Protein AF-A0A6N3AZ65-F1 (afdb_monomer_lite)

Organism: NCBI:txid103892

Foldseek 3Di:
DDDPPPPPPDPDPPDCDPVNLVVLVVCPPDQDFDEDCPPAQDCGDYPRHHDVVVSVVSVVVNVVVVVV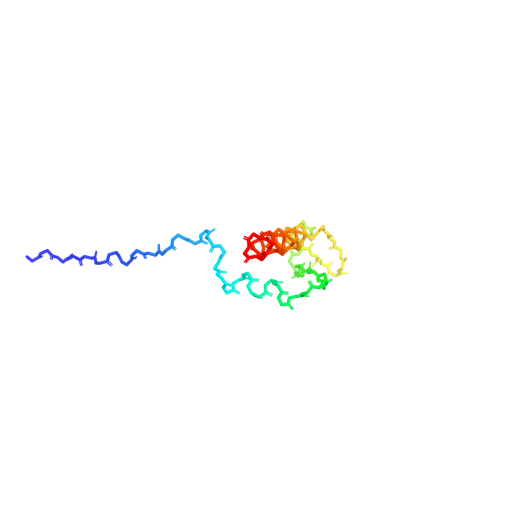VVVVVVVVD

pLDDT: mean 84.89, std 17.86, range [41.59, 98.38]

Radius of gyration: 18.88 Å; chains: 1; bounding box: 29×59×42 Å

Secondary structure (DSSP, 8-state):
------------TTS--HHHHHHHHHTTTPPP--B-SS--TTTSBBTTBS--HHHHHHHHHHHHHHHHHHHHHHHH-

Structure (mmCIF, N/CA/C/O backbone):
data_AF-A0A6N3AZ65-F1
#
_entry.id   AF-A0A6N3AZ65-F1
#
loop_
_atom_s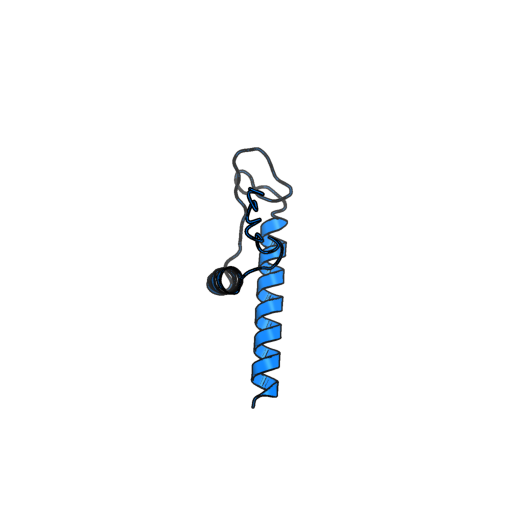ite.group_PDB
_atom_site.id
_atom_site.type_symbol
_atom_site.label_atom_id
_atom_site.label_alt_id
_atom_site.label_comp_id
_atom_site.label_asym_id
_atom_site.label_entity_id
_atom_site.label_seq_id
_atom_site.pdbx_PDB_ins_code
_atom_site.Cartn_x
_atom_site.Cartn_y
_atom_site.Cartn_z
_atom_site.occupancy
_atom_site.B_iso_or_equiv
_atom_site.auth_seq_id
_atom_site.auth_comp_id
_atom_site.auth_asym_id
_atom_site.auth_atom_id
_atom_site.pdbx_PDB_model_num
ATOM 1 N N . MET A 1 1 ? -8.435 51.815 2.660 1.00 43.81 1 MET A N 1
ATOM 2 C CA . MET A 1 1 ? -9.147 50.559 2.349 1.00 43.81 1 MET A CA 1
ATOM 3 C C . MET A 1 1 ? -8.108 49.456 2.299 1.00 43.81 1 MET A C 1
ATOM 5 O O . MET A 1 1 ? -7.368 49.386 1.329 1.00 43.81 1 MET A O 1
ATOM 9 N N . VAL A 1 2 ? -7.953 48.697 3.384 1.00 41.59 2 VAL A N 1
ATOM 10 C CA . VAL A 1 2 ? -7.096 47.505 3.387 1.00 41.59 2 VAL A CA 1
ATOM 11 C C . VAL A 1 2 ? -7.916 46.365 2.799 1.00 41.59 2 VAL A C 1
ATOM 13 O O . VAL A 1 2 ? -8.996 46.057 3.293 1.00 41.59 2 VAL A O 1
ATOM 16 N N . THR A 1 3 ? -7.475 45.810 1.677 1.00 44.53 3 THR A N 1
ATOM 17 C CA . THR A 1 3 ? -8.110 44.636 1.084 1.00 44.53 3 THR A CA 1
ATOM 18 C C . THR A 1 3 ? -7.560 43.406 1.795 1.00 44.53 3 THR A C 1
ATOM 20 O O . THR A 1 3 ? -6.420 42.995 1.590 1.00 44.53 3 THR A O 1
ATOM 23 N N . GLU A 1 4 ? -8.357 42.838 2.697 1.00 51.81 4 GLU A N 1
ATOM 24 C CA . GLU A 1 4 ? -8.025 41.585 3.369 1.00 51.81 4 GLU A CA 1
ATOM 25 C C . GLU A 1 4 ? -8.123 40.427 2.372 1.00 51.81 4 GLU A C 1
ATOM 27 O O . GLU A 1 4 ? -9.197 39.896 2.076 1.00 51.81 4 GLU A O 1
ATOM 32 N N . THR A 1 5 ? -6.969 40.029 1.837 1.00 53.44 5 THR A N 1
ATOM 33 C CA . THR A 1 5 ? -6.804 38.764 1.119 1.00 53.44 5 THR A CA 1
ATOM 34 C C . THR A 1 5 ? -7.161 37.622 2.070 1.00 53.44 5 THR A C 1
ATOM 36 O O . THR A 1 5 ? -6.371 37.244 2.936 1.00 53.44 5 THR A O 1
ATOM 39 N N . HIS A 1 6 ? -8.365 37.073 1.921 1.00 56.91 6 HIS A N 1
ATOM 40 C CA . HIS A 1 6 ? -8.794 35.875 2.627 1.00 56.91 6 HIS A CA 1
ATOM 41 C C . HIS A 1 6 ? -7.915 34.705 2.172 1.00 56.91 6 HIS A C 1
ATOM 43 O O . HIS A 1 6 ? -8.148 34.092 1.129 1.00 56.91 6 HIS A O 1
ATOM 49 N N . LYS A 1 7 ? -6.881 34.382 2.956 1.00 55.19 7 LYS A N 1
ATOM 50 C CA . LYS A 1 7 ? -6.224 33.077 2.882 1.00 55.19 7 LYS A CA 1
ATOM 51 C C . LYS A 1 7 ? -7.248 32.043 3.339 1.00 55.19 7 LYS A C 1
ATOM 53 O O . LYS A 1 7 ? -7.354 31.757 4.527 1.00 55.19 7 LYS A O 1
ATOM 58 N N . SER A 1 8 ? -8.001 31.491 2.388 1.00 52.34 8 SER A N 1
ATOM 59 C CA . SER A 1 8 ? -8.664 30.202 2.561 1.00 52.34 8 SER A CA 1
ATOM 60 C C . SER A 1 8 ? -7.598 29.226 3.044 1.00 52.34 8 SER A C 1
ATOM 62 O O . SER A 1 8 ? -6.694 28.868 2.287 1.00 52.34 8 SER A O 1
ATOM 64 N N . GLN A 1 9 ? -7.652 28.864 4.323 1.00 53.03 9 GLN A N 1
ATOM 65 C CA . GLN A 1 9 ? -6.778 27.861 4.911 1.00 53.03 9 GLN A CA 1
ATOM 66 C C . GLN A 1 9 ? -7.019 26.556 4.150 1.00 53.03 9 GLN A C 1
ATOM 68 O O . GLN A 1 9 ? -8.035 25.892 4.339 1.00 53.03 9 GLN A O 1
ATOM 73 N N . MET A 1 10 ? -6.119 26.219 3.225 1.00 51.03 10 MET A N 1
ATOM 74 C CA . MET A 1 10 ? -6.126 24.900 2.609 1.00 51.03 10 MET A CA 1
ATOM 75 C C . MET A 1 10 ? -5.804 23.893 3.717 1.00 51.03 10 MET A C 1
ATOM 77 O O . MET A 1 10 ? -4.764 24.042 4.362 1.00 51.03 10 MET A O 1
ATOM 81 N N . PRO A 1 11 ? -6.672 22.903 3.985 1.00 57.00 11 PRO A N 1
ATOM 82 C CA . PRO A 1 11 ? -6.367 21.889 4.980 1.00 57.00 11 PRO A CA 1
ATOM 83 C C . PRO A 1 11 ? -5.089 21.160 4.557 1.00 57.00 11 PRO A C 1
ATOM 85 O O . PRO A 1 11 ? -4.929 20.821 3.381 1.00 57.00 11 PRO A O 1
ATOM 88 N N . ASN A 1 12 ? -4.171 20.961 5.509 1.00 50.69 12 ASN A N 1
ATOM 89 C CA . ASN A 1 12 ? -2.925 20.224 5.304 1.00 50.69 12 ASN A CA 1
ATOM 90 C C . ASN A 1 12 ? -3.208 18.936 4.517 1.00 50.69 12 ASN A C 1
ATOM 92 O O . ASN A 1 12 ? -3.982 18.086 4.957 1.00 50.69 12 ASN A O 1
ATOM 96 N N . LYS A 1 13 ? -2.573 18.802 3.346 1.00 54.16 13 LYS A N 1
ATOM 97 C CA . LYS A 1 13 ? -2.744 17.702 2.375 1.00 54.16 13 LYS A CA 1
ATOM 98 C C . LYS A 1 13 ? -2.351 16.310 2.903 1.00 54.16 13 LYS A C 1
ATOM 100 O O . LYS A 1 13 ? -2.403 15.346 2.149 1.00 54.16 13 LYS A O 1
ATOM 105 N N . GLU A 1 14 ? -1.947 16.201 4.163 1.00 56.16 14 GLU A N 1
ATOM 106 C CA . GLU A 1 14 ? -1.170 15.075 4.686 1.00 56.16 14 GLU A CA 1
ATOM 107 C C . GLU A 1 14 ? -1.998 14.027 5.447 1.00 56.16 14 GLU A C 1
ATOM 109 O O . GLU A 1 14 ? -1.477 12.983 5.824 1.00 56.16 14 GLU A O 1
ATOM 114 N N . VAL A 1 15 ? -3.302 14.250 5.645 1.00 59.22 15 VAL A N 1
ATOM 115 C CA . VAL A 1 15 ? -4.167 13.285 6.343 1.00 59.22 15 VAL A CA 1
ATOM 116 C C . VAL A 1 15 ? -4.981 12.481 5.334 1.00 59.22 15 VAL A C 1
ATOM 118 O O . VAL A 1 15 ? -5.803 13.038 4.601 1.00 59.22 15 VAL A O 1
ATOM 121 N N . ALA A 1 16 ? -4.801 11.156 5.328 1.00 63.25 16 ALA A N 1
ATOM 122 C CA . ALA A 1 16 ? -5.685 10.244 4.611 1.00 63.25 16 ALA A CA 1
ATOM 123 C C . ALA A 1 16 ? -7.132 10.448 5.094 1.00 63.25 16 ALA A C 1
ATOM 125 O O . ALA A 1 16 ? -7.505 10.116 6.217 1.00 63.25 16 ALA A O 1
ATOM 126 N N . THR A 1 17 ? -7.958 11.035 4.237 1.00 81.19 17 THR A N 1
ATOM 127 C CA . THR A 1 17 ? -9.366 11.319 4.513 1.00 81.19 17 THR A CA 1
ATOM 128 C C . THR A 1 17 ? -10.145 10.018 4.733 1.00 81.19 17 THR A C 1
ATOM 130 O O . THR A 1 17 ? -9.834 8.988 4.127 1.00 81.19 17 THR A O 1
ATOM 133 N N . LYS A 1 18 ? -11.236 10.060 5.517 1.00 86.50 18 LYS A N 1
ATOM 134 C CA . LYS A 1 18 ? -12.154 8.910 5.699 1.00 86.50 18 LYS A CA 1
ATOM 135 C C . LYS A 1 18 ? -12.565 8.264 4.366 1.00 86.50 18 LYS A C 1
ATOM 137 O O . LYS A 1 18 ? -12.719 7.051 4.266 1.00 86.50 18 LYS A O 1
ATOM 142 N N . ARG A 1 19 ? -12.686 9.074 3.307 1.00 92.00 19 ARG A N 1
ATOM 143 C CA . ARG A 1 19 ? -12.978 8.612 1.945 1.00 92.00 19 ARG A CA 1
ATOM 144 C C . ARG A 1 19 ? -11.858 7.750 1.351 1.00 92.00 19 ARG A C 1
ATOM 146 O O . ARG A 1 19 ? -12.159 6.767 0.683 1.00 92.00 19 ARG A O 1
ATOM 153 N N . GLN A 1 20 ? -10.590 8.111 1.545 1.00 92.88 20 GLN A N 1
ATOM 154 C CA . GLN A 1 20 ? -9.449 7.318 1.068 1.00 92.88 20 GLN A CA 1
ATOM 155 C C . GLN A 1 20 ? -9.354 5.986 1.813 1.00 92.88 20 GLN A C 1
ATOM 157 O O . GLN A 1 20 ? -9.189 4.954 1.170 1.00 92.88 20 GLN A O 1
ATOM 162 N N . GLN A 1 21 ? -9.564 5.994 3.132 1.00 94.12 21 GLN A N 1
ATOM 163 C CA . GLN A 1 21 ? -9.622 4.766 3.931 1.00 94.12 21 GLN A CA 1
ATOM 164 C C . GLN A 1 21 ? -10.741 3.835 3.445 1.00 94.12 21 GLN A C 1
ATOM 166 O O . GLN A 1 21 ? -10.496 2.660 3.191 1.00 94.12 21 GLN A O 1
ATOM 171 N N . ALA A 1 22 ? -11.949 4.364 3.214 1.00 94.81 22 ALA A N 1
ATOM 172 C CA . ALA A 1 22 ? -13.067 3.581 2.685 1.00 94.81 22 ALA A CA 1
ATOM 173 C C . ALA A 1 22 ? -12.760 2.974 1.305 1.00 94.81 22 ALA A C 1
ATOM 175 O O . ALA A 1 22 ? -13.045 1.801 1.065 1.00 94.81 22 ALA A O 1
ATOM 176 N N . LYS A 1 23 ? -12.133 3.745 0.406 1.00 96.50 23 LYS A N 1
ATOM 177 C CA . LYS A 1 23 ? -11.685 3.236 -0.899 1.00 96.50 23 LYS A CA 1
ATOM 178 C C . LYS A 1 23 ? -10.663 2.117 -0.750 1.00 96.50 23 LYS A C 1
ATOM 180 O O . LYS A 1 23 ? -10.769 1.114 -1.447 1.00 96.50 23 LYS A O 1
ATOM 185 N N . LEU A 1 24 ? -9.702 2.281 0.155 1.00 96.94 24 LEU A N 1
ATOM 186 C CA . LEU A 1 24 ? -8.664 1.292 0.397 1.00 96.94 24 LEU A CA 1
ATOM 187 C C . LEU A 1 24 ? -9.255 -0.003 0.973 1.00 96.94 24 LEU A C 1
ATOM 189 O O . LEU A 1 24 ? -8.959 -1.080 0.466 1.00 96.94 24 LEU A O 1
ATOM 193 N N . LEU A 1 25 ? -10.169 0.082 1.941 1.00 96.69 25 LEU A N 1
ATOM 194 C CA . LEU A 1 25 ? -10.885 -1.081 2.482 1.00 96.69 25 LEU A CA 1
ATOM 195 C C . LEU A 1 25 ? -11.751 -1.785 1.422 1.00 96.69 25 LEU A C 1
ATOM 197 O O . LEU A 1 25 ? -11.814 -3.014 1.394 1.00 96.69 25 LEU A O 1
ATOM 201 N N . ALA A 1 26 ? -12.361 -1.040 0.494 1.00 97.88 26 ALA A N 1
ATOM 202 C CA . ALA A 1 26 ? -13.167 -1.604 -0.595 1.00 97.88 26 ALA A CA 1
ATOM 203 C C . ALA A 1 26 ? -12.361 -2.479 -1.580 1.00 97.88 26 ALA A C 1
ATOM 205 O O . ALA A 1 26 ? -12.939 -3.268 -2.336 1.00 97.88 26 ALA A O 1
ATOM 206 N N . THR A 1 27 ? -11.026 -2.385 -1.561 1.00 97.88 27 THR A N 1
ATOM 207 C CA . THR A 1 27 ? -10.142 -3.274 -2.333 1.00 97.88 27 THR A CA 1
ATOM 208 C C . THR A 1 27 ? -10.125 -4.707 -1.792 1.00 97.88 27 TH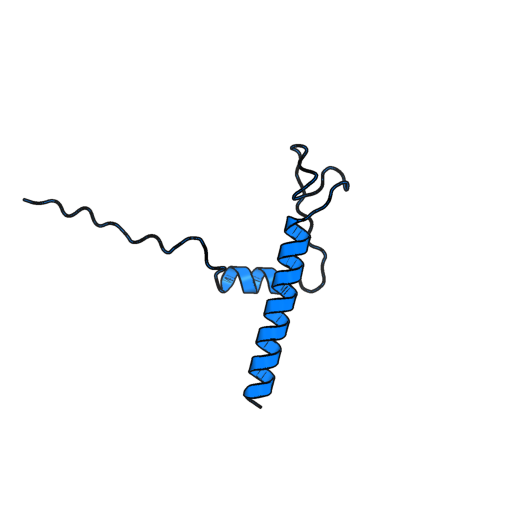R A C 1
ATOM 210 O O . THR A 1 27 ? -9.768 -5.622 -2.534 1.00 97.88 27 THR A O 1
ATOM 213 N N . ARG A 1 28 ? -10.606 -4.921 -0.555 1.00 96.31 28 ARG A N 1
ATOM 214 C CA . ARG A 1 28 ? -10.628 -6.217 0.142 1.00 96.31 28 ARG A CA 1
ATOM 215 C C . ARG A 1 28 ? -9.236 -6.843 0.143 1.00 96.31 28 ARG A C 1
ATOM 217 O O . ARG A 1 28 ? -8.289 -6.142 0.457 1.00 96.31 28 ARG A O 1
ATOM 224 N N . ASP A 1 29 ? -9.108 -8.109 -0.235 1.00 95.88 29 ASP A N 1
ATOM 225 C CA . ASP A 1 29 ? -7.832 -8.832 -0.235 1.00 95.88 29 ASP A CA 1
ATOM 226 C C . ASP A 1 29 ? -7.160 -8.834 -1.615 1.00 95.88 29 ASP A C 1
ATOM 228 O O . ASP A 1 29 ? -6.197 -9.559 -1.849 1.00 95.88 29 ASP A O 1
ATOM 232 N N . ARG A 1 30 ? -7.645 -8.003 -2.551 1.00 98.12 30 ARG A N 1
ATOM 233 C CA . ARG A 1 30 ? -6.985 -7.845 -3.850 1.00 98.12 30 ARG A CA 1
ATOM 234 C C . ARG A 1 30 ? -5.618 -7.192 -3.670 1.00 98.12 30 ARG A C 1
ATOM 236 O O . ARG A 1 30 ? -5.454 -6.266 -2.866 1.00 98.12 30 ARG A O 1
ATOM 243 N N . MET A 1 31 ? -4.662 -7.664 -4.464 1.00 97.00 31 MET A N 1
ATOM 244 C CA . MET A 1 31 ? -3.351 -7.046 -4.600 1.00 97.00 31 MET A CA 1
ATOM 245 C C . MET A 1 31 ? -3.492 -5.686 -5.290 1.00 97.00 31 MET A C 1
ATOM 247 O O . MET A 1 31 ? -4.245 -5.552 -6.256 1.00 97.00 31 MET A O 1
ATOM 251 N N . LEU A 1 32 ? -2.791 -4.677 -4.777 1.00 97.75 32 LEU A N 1
ATOM 252 C CA . LEU A 1 32 ? -2.718 -3.355 -5.392 1.00 97.75 32 LEU A CA 1
ATOM 253 C C . LEU A 1 32 ? -1.391 -3.234 -6.120 1.00 97.75 32 LEU A C 1
ATOM 255 O O . LEU A 1 32 ? -0.347 -3.349 -5.483 1.00 97.75 32 LEU A O 1
ATOM 259 N N . ILE A 1 33 ? -1.458 -3.017 -7.429 1.00 96.94 33 ILE A N 1
ATOM 260 C CA . ILE A 1 33 ? -0.307 -2.789 -8.296 1.00 96.94 33 ILE A CA 1
ATOM 261 C C . ILE A 1 33 ? -0.371 -1.344 -8.785 1.00 96.94 33 ILE A C 1
ATOM 263 O O . ILE A 1 33 ? -1.382 -0.934 -9.357 1.00 96.94 33 ILE A O 1
ATOM 267 N N . GLU A 1 34 ? 0.682 -0.575 -8.527 1.00 95.06 34 GLU A N 1
ATOM 268 C CA . GLU A 1 34 ? 0.945 0.662 -9.261 1.00 95.06 34 GLU A CA 1
ATOM 269 C C . GLU A 1 34 ? 1.537 0.243 -10.608 1.00 95.06 34 GLU A C 1
ATOM 271 O O . GLU A 1 34 ? 2.599 -0.370 -10.646 1.00 95.06 34 GLU A O 1
ATOM 276 N N . GLY A 1 35 ? 0.778 0.433 -11.684 1.00 93.88 35 GLY A N 1
ATOM 277 C CA . GLY A 1 35 ? 1.244 0.179 -13.043 1.00 93.88 35 GLY A CA 1
ATOM 278 C C . GLY A 1 35 ? 1.599 1.498 -13.710 1.00 93.88 35 GLY A C 1
ATOM 279 O O . GLY A 1 35 ? 0.848 2.467 -13.564 1.00 93.88 35 GLY A O 1
ATOM 280 N N . ASN A 1 36 ? 2.703 1.531 -14.450 1.00 91.56 36 ASN A N 1
ATOM 281 C CA . ASN A 1 36 ? 3.154 2.735 -15.136 1.00 91.56 36 ASN A CA 1
ATOM 282 C C . ASN A 1 36 ? 3.906 2.412 -16.441 1.00 91.56 36 ASN A C 1
ATOM 284 O O . ASN A 1 36 ? 4.490 1.343 -16.578 1.00 91.56 36 ASN A O 1
ATOM 288 N N . ASP A 1 37 ? 3.910 3.364 -17.381 1.00 93.06 37 ASP A N 1
ATOM 289 C CA . ASP A 1 37 ? 4.529 3.215 -18.714 1.00 93.06 37 ASP A CA 1
ATOM 290 C C . ASP A 1 37 ? 5.862 3.982 -18.845 1.00 93.06 37 ASP A C 1
ATOM 292 O O . ASP A 1 37 ? 6.422 4.118 -19.932 1.00 93.06 37 ASP A O 1
ATOM 296 N N . TRP A 1 38 ? 6.367 4.543 -17.741 1.00 92.12 38 TRP A N 1
ATOM 297 C CA . TRP A 1 38 ? 7.475 5.512 -17.740 1.00 92.12 38 TRP A CA 1
ATOM 298 C C . TRP A 1 38 ? 8.791 4.913 -17.236 1.00 92.12 38 TRP A C 1
ATOM 300 O O . TRP A 1 38 ? 9.776 5.63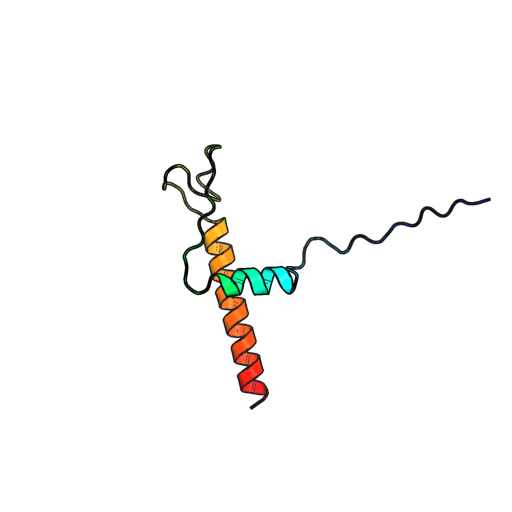6 -17.091 1.00 92.12 38 TRP A O 1
ATOM 310 N N . GLY A 1 39 ? 8.815 3.604 -16.966 1.00 93.88 39 GLY A N 1
ATOM 311 C CA . GLY A 1 39 ? 10.011 2.905 -16.502 1.00 93.88 39 GLY A CA 1
ATOM 312 C C . GLY A 1 39 ? 10.200 2.884 -14.982 1.00 93.88 39 GLY A C 1
ATOM 313 O O . GLY A 1 39 ? 11.284 2.517 -14.535 1.00 93.88 39 GLY A O 1
ATOM 314 N N . ASP A 1 40 ? 9.211 3.287 -14.171 1.00 95.75 40 ASP A N 1
ATOM 315 C CA . ASP A 1 40 ? 9.355 3.271 -12.708 1.00 95.75 40 ASP A CA 1
ATOM 316 C C . ASP A 1 40 ? 9.074 1.875 -12.145 1.00 95.75 40 ASP A C 1
ATOM 318 O O . ASP A 1 40 ? 7.946 1.503 -11.818 1.00 95.75 40 ASP A O 1
ATOM 322 N N . THR A 1 41 ? 10.141 1.102 -11.987 1.00 96.94 41 THR A N 1
ATOM 323 C CA . THR A 1 41 ? 10.095 -0.231 -11.384 1.00 96.94 41 THR A CA 1
ATOM 324 C C . THR A 1 41 ? 10.310 -0.211 -9.870 1.00 96.94 41 THR A C 1
ATOM 326 O O . THR A 1 41 ? 10.353 -1.278 -9.267 1.00 96.94 41 THR A O 1
ATOM 329 N N . PHE A 1 42 ? 10.486 0.950 -9.227 1.00 97.62 42 PHE A N 1
ATOM 330 C CA . PHE A 1 42 ? 10.669 1.030 -7.773 1.00 97.62 42 PHE A CA 1
ATOM 331 C C . PHE A 1 42 ? 9.328 1.235 -7.063 1.00 97.62 42 PHE A C 1
ATOM 333 O O . PHE A 1 42 ? 8.963 0.479 -6.158 1.00 97.62 42 PHE A O 1
ATOM 340 N N . TRP A 1 43 ? 8.556 2.245 -7.465 1.00 97.75 43 TRP A N 1
ATOM 341 C CA . TRP A 1 43 ? 7.242 2.481 -6.859 1.00 97.75 43 TRP A CA 1
ATOM 342 C C . TRP A 1 43 ? 6.157 1.594 -7.449 1.00 97.75 43 TRP A C 1
ATOM 344 O O . TRP A 1 43 ? 5.235 1.221 -6.713 1.00 97.75 43 TRP A O 1
ATOM 354 N N . GLY A 1 44 ? 6.312 1.214 -8.716 1.00 96.12 44 GLY A N 1
ATOM 355 C CA . GLY A 1 44 ? 5.344 0.439 -9.472 1.00 96.12 44 GLY A CA 1
ATOM 356 C C . GLY A 1 44 ? 5.924 -0.716 -10.261 1.00 96.12 44 GLY A C 1
ATOM 357 O O . GLY A 1 44 ? 6.952 -1.291 -9.892 1.00 96.12 44 GLY A O 1
ATOM 358 N N . MET A 1 45 ? 5.185 -1.089 -11.300 1.00 96.38 45 MET A N 1
ATOM 359 C CA . MET A 1 45 ? 5.501 -2.150 -12.240 1.00 96.38 45 MET A CA 1
ATOM 360 C C . MET A 1 45 ? 5.310 -1.673 -13.676 1.00 96.38 45 MET A C 1
ATOM 362 O O . MET A 1 45 ? 4.307 -1.036 -14.004 1.00 96.38 45 MET A O 1
ATOM 366 N N . VAL A 1 46 ? 6.239 -2.083 -14.532 1.00 95.62 46 VAL A N 1
ATOM 367 C CA . VAL A 1 46 ? 6.198 -1.914 -15.985 1.00 95.62 46 VAL A CA 1
ATOM 368 C C . VAL A 1 46 ? 6.127 -3.312 -16.585 1.00 95.62 46 VAL A C 1
ATOM 370 O O . VAL A 1 46 ? 6.953 -4.157 -16.253 1.00 95.62 46 VAL A O 1
ATOM 373 N N . ASP A 1 47 ? 5.101 -3.596 -17.389 1.00 93.31 47 ASP A N 1
ATOM 374 C CA . ASP A 1 47 ? 4.882 -4.914 -18.014 1.00 93.31 47 ASP A CA 1
ATOM 375 C C . ASP A 1 47 ? 4.933 -6.119 -17.044 1.00 93.31 47 ASP A C 1
ATOM 377 O O . ASP A 1 47 ? 5.263 -7.243 -17.415 1.00 93.31 47 ASP A O 1
ATOM 381 N N . GLY A 1 48 ? 4.558 -5.897 -15.780 1.00 92.94 48 GLY A N 1
ATOM 382 C CA . GLY A 1 48 ? 4.556 -6.921 -14.729 1.00 92.94 48 GLY A CA 1
ATOM 383 C C . GLY A 1 48 ? 5.869 -7.056 -13.951 1.00 92.94 48 GLY A C 1
ATOM 384 O O . GLY A 1 48 ? 5.926 -7.855 -13.016 1.00 92.94 48 GLY A O 1
ATOM 385 N N . GLU A 1 49 ? 6.889 -6.258 -14.271 1.00 94.94 49 GLU A N 1
ATOM 386 C CA . GLU A 1 49 ? 8.168 -6.220 -13.560 1.00 94.94 49 GLU A CA 1
ATOM 387 C C . GLU A 1 49 ? 8.312 -4.952 -12.710 1.00 94.94 49 GLU A C 1
ATOM 389 O O . GLU A 1 49 ? 8.032 -3.843 -13.160 1.00 94.94 49 GLU A O 1
ATOM 394 N N . GLY A 1 50 ? 8.767 -5.110 -11.465 1.00 96.50 50 GLY A N 1
ATOM 395 C CA . GLY A 1 50 ? 9.022 -4.006 -10.539 1.00 96.50 50 GLY A CA 1
ATOM 396 C C . GLY A 1 50 ? 8.719 -4.350 -9.082 1.00 96.50 50 GLY A C 1
ATOM 397 O O . GLY A 1 50 ? 8.140 -5.387 -8.755 1.00 96.50 50 GLY A O 1
ATOM 398 N N . GLU A 1 51 ? 9.138 -3.478 -8.174 1.00 97.94 51 GLU A N 1
ATOM 399 C CA . GLU A 1 51 ? 9.035 -3.680 -6.735 1.00 97.94 51 GLU A CA 1
ATOM 400 C C . GLU A 1 51 ? 7.644 -3.351 -6.188 1.00 97.94 51 GLU A C 1
ATOM 402 O O . GLU A 1 51 ? 7.269 -3.902 -5.148 1.00 97.94 51 GLU A O 1
ATOM 407 N N . ASN A 1 52 ? 6.872 -2.486 -6.858 1.00 98.00 52 ASN A N 1
ATOM 408 C CA . ASN A 1 52 ? 5.536 -2.070 -6.422 1.00 98.00 52 ASN A CA 1
ATOM 409 C C . ASN A 1 52 ? 5.491 -1.613 -4.947 1.00 98.00 52 ASN A C 1
ATOM 411 O O . ASN A 1 52 ? 4.613 -2.006 -4.164 1.00 98.00 52 ASN A O 1
ATOM 415 N N . ASN A 1 53 ? 6.475 -0.814 -4.526 1.00 98.31 53 ASN A N 1
ATOM 416 C CA . ASN A 1 53 ? 6.571 -0.361 -3.139 1.00 98.31 53 ASN A CA 1
ATOM 417 C C . ASN A 1 53 ? 5.349 0.463 -2.711 1.00 98.31 53 ASN A C 1
ATOM 419 O O . ASN A 1 53 ? 4.900 0.339 -1.568 1.00 98.31 53 ASN A O 1
ATOM 423 N N . LEU A 1 54 ? 4.740 1.225 -3.627 1.00 97.81 54 LEU A N 1
ATOM 424 C CA . LEU A 1 54 ? 3.527 1.978 -3.314 1.00 97.81 54 LEU A CA 1
ATOM 425 C C . LEU A 1 54 ? 2.358 1.038 -2.999 1.00 97.81 54 LEU A C 1
ATOM 427 O O . LEU A 1 54 ? 1.685 1.203 -1.978 1.00 97.81 54 LEU A O 1
ATOM 431 N N . GLY A 1 55 ? 2.141 0.021 -3.836 1.00 97.69 55 GLY A N 1
ATOM 432 C CA . GLY A 1 55 ? 1.104 -0.983 -3.615 1.00 97.69 55 GLY A CA 1
ATOM 433 C C . GLY A 1 55 ? 1.277 -1.709 -2.281 1.00 97.69 55 GLY A C 1
ATOM 434 O O . GLY A 1 55 ? 0.316 -1.849 -1.521 1.00 97.69 55 GLY A O 1
ATOM 435 N N . LYS A 1 56 ? 2.513 -2.105 -1.946 1.00 98.38 56 LYS A N 1
ATOM 436 C CA . LYS A 1 56 ? 2.859 -2.736 -0.660 1.00 98.38 56 LYS A CA 1
ATOM 437 C C . LYS A 1 56 ? 2.522 -1.846 0.538 1.00 98.38 56 LYS A C 1
ATOM 439 O O . LYS A 1 56 ? 1.889 -2.320 1.481 1.00 98.38 56 LYS A O 1
ATOM 444 N N . ILE A 1 57 ? 2.887 -0.563 0.494 1.00 98.00 57 ILE A N 1
ATOM 445 C CA . ILE A 1 57 ? 2.577 0.395 1.567 1.00 98.00 57 ILE A CA 1
ATOM 446 C C . ILE A 1 57 ? 1.064 0.549 1.732 1.00 98.00 57 ILE A C 1
ATOM 448 O O . ILE A 1 57 ? 0.561 0.465 2.849 1.00 98.00 57 ILE A O 1
ATOM 452 N N . LEU A 1 58 ? 0.317 0.712 0.638 1.00 97.50 58 LEU A N 1
ATOM 453 C CA . LEU A 1 58 ? -1.141 0.838 0.701 1.00 97.50 58 LEU A CA 1
ATOM 454 C C . LEU A 1 58 ? -1.800 -0.419 1.281 1.00 97.50 58 LEU A C 1
ATOM 456 O O . LEU A 1 58 ? -2.712 -0.315 2.098 1.00 97.50 58 LEU A O 1
ATOM 460 N N . MET A 1 59 ? -1.329 -1.609 0.905 1.00 98.31 59 MET A N 1
ATOM 461 C CA . MET A 1 59 ? -1.828 -2.862 1.474 1.00 98.31 59 MET A CA 1
ATOM 462 C C . MET A 1 59 ? -1.504 -2.982 2.966 1.00 98.31 59 MET A C 1
ATOM 464 O O . MET A 1 59 ? -2.365 -3.408 3.728 1.00 98.31 59 MET A O 1
ATOM 468 N N . ARG A 1 60 ? -0.324 -2.541 3.414 1.00 97.94 60 ARG A N 1
ATOM 469 C CA . ARG A 1 60 ? 0.004 -2.475 4.845 1.00 97.94 60 ARG A CA 1
ATOM 470 C C . ARG A 1 60 ? -0.930 -1.522 5.598 1.00 97.94 60 ARG A C 1
ATOM 472 O O . ARG A 1 60 ? -1.529 -1.925 6.590 1.00 97.94 60 ARG A O 1
ATOM 479 N N . VAL A 1 61 ? -1.123 -0.306 5.088 1.00 96.31 61 VAL A N 1
ATOM 480 C CA . VAL A 1 61 ? -2.037 0.687 5.680 1.00 96.31 61 VAL A CA 1
ATOM 481 C C . VAL A 1 61 ? -3.471 0.145 5.753 1.00 96.31 61 VAL A C 1
ATOM 483 O O . VAL A 1 61 ? -4.181 0.390 6.725 1.00 96.31 61 VAL A O 1
ATOM 486 N N . ARG A 1 62 ? -3.915 -0.638 4.758 1.00 97.31 62 ARG A N 1
ATOM 487 C CA . ARG A 1 62 ? -5.227 -1.308 4.779 1.00 97.31 62 ARG A CA 1
ATOM 488 C C . ARG A 1 62 ? -5.376 -2.240 5.983 1.00 97.31 62 ARG A C 1
ATOM 490 O O . ARG A 1 62 ? -6.430 -2.232 6.616 1.00 97.31 62 ARG A O 1
ATOM 497 N N . GLU A 1 63 ? -4.354 -3.037 6.284 1.00 97.69 63 GLU A N 1
ATOM 498 C CA . GLU A 1 63 ? -4.379 -3.975 7.414 1.00 97.69 63 GLU A CA 1
ATOM 499 C C . GLU A 1 63 ? -4.282 -3.260 8.767 1.00 97.69 63 GLU A C 1
ATOM 501 O O . GLU A 1 63 ? -4.968 -3.644 9.716 1.00 97.69 63 GLU A O 1
ATOM 506 N N . GLU A 1 64 ? -3.516 -2.171 8.843 1.00 95.94 64 GLU A N 1
ATOM 507 C CA . GLU A 1 64 ? -3.470 -1.301 10.026 1.00 95.94 64 GLU A CA 1
ATOM 508 C C . GLU A 1 64 ? -4.866 -0.715 10.318 1.00 95.94 64 GLU A C 1
ATOM 510 O O . GLU A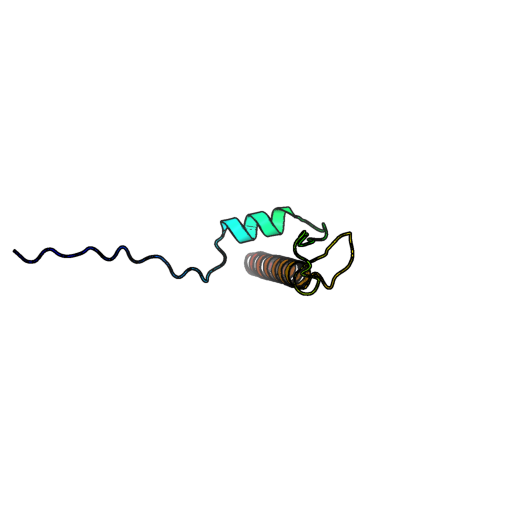 1 64 ? -5.372 -0.848 11.430 1.00 95.94 64 GLU A O 1
ATOM 515 N N . ILE A 1 65 ? -5.573 -0.210 9.296 1.00 94.69 65 ILE A N 1
ATOM 516 C CA . ILE A 1 65 ? -6.955 0.287 9.446 1.00 94.69 65 ILE A CA 1
ATOM 517 C C . ILE A 1 65 ? -7.914 -0.823 9.908 1.00 94.69 65 ILE A C 1
ATOM 519 O O . ILE A 1 65 ? -8.758 -0.583 10.773 1.00 94.69 65 ILE A O 1
ATOM 523 N N . LYS A 1 66 ? -7.828 -2.034 9.335 1.00 94.19 66 LYS A N 1
ATOM 524 C CA . LYS A 1 66 ? -8.668 -3.174 9.753 1.00 94.19 66 LYS A CA 1
ATOM 525 C C . LYS A 1 66 ? -8.438 -3.521 11.229 1.00 94.19 66 LYS A C 1
ATOM 527 O O . LYS A 1 66 ? -9.405 -3.761 11.953 1.00 94.19 66 LYS A O 1
ATOM 532 N N . THR A 1 67 ? -7.178 -3.528 11.662 1.00 95.56 67 THR A N 1
ATOM 533 C CA . THR A 1 67 ? -6.781 -3.837 13.043 1.00 95.56 67 THR A CA 1
ATOM 534 C C . THR A 1 67 ? -7.326 -2.798 14.018 1.00 95.56 67 THR A C 1
ATOM 536 O O . THR A 1 67 ? -7.978 -3.163 14.996 1.00 95.56 67 THR A O 1
ATOM 539 N N . ASP A 1 68 ? -7.160 -1.512 13.706 1.00 93.19 68 ASP A N 1
ATOM 540 C CA . ASP A 1 68 ? -7.670 -0.415 14.531 1.00 93.19 68 ASP A CA 1
ATOM 541 C C . ASP A 1 68 ? -9.196 -0.459 14.683 1.00 93.19 68 ASP A C 1
ATOM 543 O O . ASP A 1 68 ? -9.729 -0.188 15.760 1.00 93.19 68 ASP A O 1
ATOM 547 N N . LEU A 1 69 ? -9.922 -0.798 13.611 1.00 88.94 69 LEU A N 1
ATOM 548 C CA . LEU A 1 69 ? -11.378 -0.939 13.664 1.00 88.94 69 LEU A CA 1
ATOM 549 C C . LEU A 1 69 ? -11.794 -2.112 14.553 1.00 88.94 69 LEU A C 1
ATOM 551 O O . LEU A 1 69 ? -12.690 -1.951 15.377 1.00 88.94 69 LEU A O 1
ATOM 555 N N . LYS A 1 70 ? -11.130 -3.266 14.425 1.00 89.31 70 LYS A N 1
ATOM 556 C CA . LYS A 1 70 ? -11.405 -4.442 15.258 1.00 89.31 70 LYS A CA 1
ATOM 557 C C . LYS A 1 70 ? -11.189 -4.141 16.744 1.00 89.31 70 LYS A C 1
ATOM 559 O O . LYS A 1 70 ? -12.072 -4.432 17.543 1.00 89.31 70 LYS A O 1
ATOM 564 N N . GLY A 1 71 ? -10.084 -3.477 17.088 1.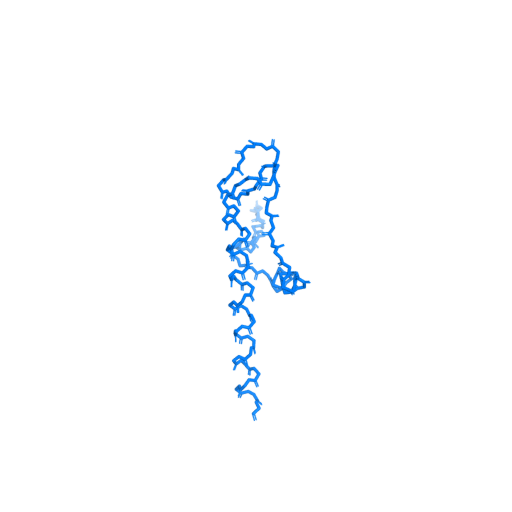00 88.50 71 GLY A N 1
ATOM 565 C CA . GLY A 1 71 ? -9.797 -3.082 18.468 1.00 88.50 71 GLY A CA 1
ATOM 566 C C . GLY A 1 71 ? -10.846 -2.138 19.066 1.00 88.50 71 GLY A C 1
ATOM 567 O O . GLY A 1 71 ? -11.130 -2.226 20.254 1.00 88.50 71 GLY A O 1
ATOM 568 N N . LYS A 1 72 ? -11.471 -1.271 18.257 1.00 86.00 72 LYS A N 1
ATOM 569 C CA . LYS A 1 72 ? -12.576 -0.406 18.713 1.00 86.00 72 LYS A CA 1
ATOM 570 C C . LYS A 1 72 ? -13.863 -1.187 18.947 1.00 86.00 72 LYS A C 1
ATOM 572 O O . LYS A 1 72 ? -14.486 -1.013 19.985 1.00 86.00 72 LYS A O 1
ATOM 577 N N . PHE A 1 73 ? -14.225 -2.085 18.030 1.00 85.12 73 PHE A N 1
ATOM 578 C CA . PHE A 1 73 ? -15.404 -2.936 18.211 1.00 85.12 73 PHE A CA 1
ATOM 579 C C . PHE A 1 73 ? -15.277 -3.851 19.435 1.00 85.12 73 PHE A C 1
ATOM 581 O O . PHE A 1 73 ? -16.265 -4.089 20.115 1.00 85.12 73 PHE A O 1
ATOM 588 N N . GLU A 1 74 ? -14.080 -4.351 19.740 1.00 86.50 74 GLU A N 1
ATOM 589 C CA . GLU A 1 74 ? -13.836 -5.190 20.923 1.00 86.50 74 GLU A CA 1
ATOM 590 C C . GLU A 1 74 ? -13.844 -4.404 22.245 1.00 86.50 74 GLU A C 1
ATOM 592 O O . GLU A 1 74 ? -14.069 -4.997 23.289 1.00 86.50 74 GLU A O 1
ATOM 597 N N . GLN A 1 75 ? -13.609 -3.088 22.222 1.00 72.56 75 GLN A N 1
ATOM 598 C CA . GLN A 1 75 ? -13.698 -2.228 23.413 1.00 72.56 75 GLN A CA 1
ATOM 599 C C . GLN A 1 75 ? -15.128 -1.750 23.706 1.00 72.56 75 GLN A C 1
ATOM 601 O O . GLN A 1 75 ? -15.410 -1.308 24.818 1.00 72.56 75 GLN A O 1
ATOM 606 N N . GLU A 1 76 ? -16.012 -1.793 22.708 1.00 70.56 76 GLU A N 1
ATOM 607 C CA . GLU A 1 76 ? -17.403 -1.333 22.803 1.00 70.56 76 GLU A CA 1
ATOM 608 C C . GLU A 1 76 ? -18.402 -2.460 23.135 1.00 70.56 76 GLU A C 1
ATOM 610 O O . GLU A 1 76 ? -19.558 -2.162 23.439 1.00 70.56 76 GLU A O 1
ATOM 615 N N . ASN A 1 77 ? -17.972 -3.728 23.094 1.00 57.19 77 ASN A N 1
ATOM 616 C CA . ASN A 1 77 ? -18.777 -4.917 23.418 1.00 57.19 77 ASN A CA 1
ATOM 617 C C . ASN A 1 77 ? -18.289 -5.597 24.701 1.00 57.19 77 ASN A C 1
ATOM 619 O O . ASN A 1 77 ? -19.146 -6.179 25.403 1.00 57.19 77 ASN A O 1
#

InterPro domains:
  IPR012816 NADAR [PF08719] (18-66)
  IPR012816 NADAR [cd15457] (21-63)
  IPR037238 YbiA-like superfamily [G3DSA:1.10.357.40] (8-75)
  IPR037238 YbiA-like superfamily [SSF143990] (18-67)

Sequence (77 aa):
MVTETHKSQMPNKEVATKRQQAKLLATRDRMLIEGNDWGDTFWGMVDGEGENNLGKILMRVREEIKTDLKGKFEQEN